Protein AF-A0A3M2T346-F1 (afdb_monomer_lite)

Sequence (121 aa):
MYLPLLPLTAMLSPRNWDLRLFSPGPPACDPSSPNIDLSVFHRAGLYGRNCTALDDALNTETVASLSWKSPTEDEYDLCMFADVGCAGEPVDRISSGWEVCYPYS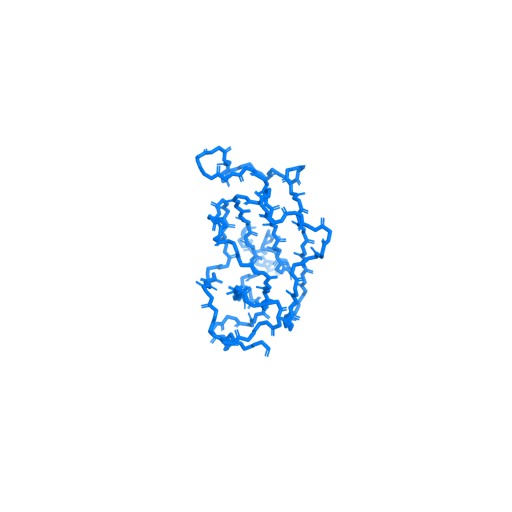GWGAYVVVEAGGSCIG

Structure (mmCIF, N/CA/C/O backbone):
data_AF-A0A3M2T346-F1
#
_entry.id   AF-A0A3M2T346-F1
#
loop_
_atom_site.group_PDB
_atom_site.id
_atom_site.type_symbol
_atom_site.label_atom_id
_atom_site.label_alt_id
_atom_site.label_comp_id
_atom_site.label_asym_id
_atom_site.label_entity_id
_atom_site.label_seq_id
_atom_site.pdbx_PDB_ins_code
_atom_site.Cartn_x
_atom_site.Cartn_y
_atom_site.Cartn_z
_atom_site.occupancy
_atom_site.B_iso_or_equiv
_atom_site.auth_seq_id
_atom_site.auth_comp_id
_atom_site.auth_asym_id
_atom_site.auth_atom_id
_atom_site.pdbx_PDB_model_num
ATOM 1 N N . MET A 1 1 ? 33.230 -4.418 -27.251 1.00 39.41 1 MET A N 1
ATOM 2 C CA . MET A 1 1 ? 32.198 -5.050 -26.405 1.00 39.41 1 MET A CA 1
ATOM 3 C C . MET A 1 1 ? 31.747 -3.976 -25.424 1.00 39.41 1 MET A C 1
ATOM 5 O O . MET A 1 1 ? 32.476 -3.693 -24.488 1.00 39.41 1 MET A O 1
ATOM 9 N N . TYR A 1 2 ? 30.675 -3.246 -25.740 1.00 41.41 2 TYR A N 1
ATOM 10 C CA . TYR A 1 2 ? 30.158 -2.169 -24.888 1.00 41.41 2 TYR A CA 1
ATOM 11 C C . TYR A 1 2 ? 29.056 -2.765 -24.010 1.00 41.41 2 TYR A C 1
ATOM 13 O O . TYR A 1 2 ? 28.034 -3.193 -24.539 1.00 41.41 2 TYR A O 1
ATOM 21 N N . LEU A 1 3 ? 29.281 -2.838 -22.695 1.00 52.22 3 LEU A N 1
ATOM 22 C CA . LEU A 1 3 ? 28.189 -3.044 -21.744 1.00 52.22 3 LEU A CA 1
ATOM 23 C C . LEU A 1 3 ? 27.338 -1.767 -21.745 1.00 52.22 3 LEU A C 1
ATOM 25 O O . LEU A 1 3 ? 27.904 -0.690 -21.534 1.00 52.22 3 LEU A O 1
ATOM 29 N N . PRO A 1 4 ? 26.019 -1.839 -21.988 1.00 57.31 4 PRO A N 1
ATOM 30 C CA . PRO A 1 4 ? 25.176 -0.672 -21.825 1.00 57.31 4 PRO A CA 1
ATOM 31 C C . PRO A 1 4 ? 25.154 -0.325 -20.334 1.00 57.31 4 PRO A C 1
ATOM 33 O O . PRO A 1 4 ? 24.854 -1.167 -19.487 1.00 57.31 4 PRO A O 1
ATOM 36 N N . LEU A 1 5 ? 25.517 0.916 -20.012 1.00 57.06 5 LEU A N 1
ATOM 37 C CA . LEU A 1 5 ? 25.267 1.503 -18.703 1.00 57.06 5 LEU A CA 1
ATOM 38 C C . LEU A 1 5 ? 23.748 1.607 -18.552 1.00 57.06 5 LEU A C 1
ATOM 40 O O . LEU A 1 5 ? 23.139 2.543 -19.069 1.00 57.06 5 LEU A O 1
ATOM 44 N N . LEU A 1 6 ? 23.131 0.624 -17.896 1.00 56.09 6 LEU A N 1
ATOM 45 C CA . LEU A 1 6 ? 21.760 0.778 -17.428 1.00 56.09 6 LEU A CA 1
ATOM 46 C C . LEU A 1 6 ? 21.721 2.022 -16.525 1.00 56.09 6 LEU A C 1
ATOM 48 O O . LEU A 1 6 ? 22.609 2.177 -15.677 1.00 56.09 6 LEU A O 1
ATOM 52 N N . PRO A 1 7 ? 20.749 2.934 -16.704 1.00 57.75 7 PRO A N 1
ATOM 53 C CA . PRO A 1 7 ? 20.608 4.067 -15.802 1.00 57.75 7 PRO A CA 1
ATOM 54 C C . PRO A 1 7 ? 20.452 3.535 -14.371 1.00 57.75 7 PRO A C 1
ATOM 56 O O . PRO A 1 7 ? 19.817 2.503 -14.156 1.00 57.75 7 PRO A O 1
ATOM 59 N N . LEU A 1 8 ? 21.044 4.217 -13.386 1.00 52.44 8 LEU A N 1
ATOM 60 C CA . LEU A 1 8 ? 21.061 3.786 -11.978 1.00 52.44 8 LEU A CA 1
ATOM 61 C C . LEU A 1 8 ? 19.651 3.446 -11.447 1.00 52.44 8 LEU A C 1
ATOM 63 O O . LEU A 1 8 ? 19.493 2.568 -10.605 1.00 52.44 8 LEU A O 1
ATOM 67 N N . THR A 1 9 ? 18.625 4.099 -11.998 1.00 51.44 9 THR A N 1
ATOM 68 C CA . THR A 1 9 ? 17.202 3.850 -11.742 1.00 51.44 9 THR A CA 1
ATOM 69 C C . THR A 1 9 ? 16.719 2.469 -12.189 1.00 51.44 9 THR A C 1
ATOM 71 O O . THR A 1 9 ? 15.933 1.868 -11.471 1.00 51.44 9 THR A O 1
ATOM 74 N N . ALA A 1 10 ? 17.213 1.915 -13.299 1.00 51.25 10 ALA A N 1
ATOM 75 C CA . ALA A 1 10 ? 16.901 0.543 -13.717 1.00 51.25 10 ALA A CA 1
ATOM 76 C C . ALA A 1 10 ? 17.594 -0.498 -12.820 1.00 51.25 10 ALA A C 1
ATOM 78 O O . ALA A 1 10 ? 17.054 -1.567 -12.562 1.00 51.25 10 ALA A O 1
ATOM 79 N N . MET A 1 11 ? 18.778 -0.171 -12.291 1.00 50.03 11 MET A N 1
ATOM 80 C CA . MET A 1 11 ? 19.528 -1.062 -11.396 1.00 50.03 11 MET A CA 1
ATOM 81 C C . MET A 1 11 ? 18.954 -1.104 -9.969 1.00 50.03 11 MET A C 1
ATOM 83 O O . MET A 1 11 ? 19.167 -2.081 -9.253 1.00 50.03 11 MET A O 1
ATOM 87 N N . LEU A 1 12 ? 18.232 -0.050 -9.572 1.00 55.78 12 LEU A N 1
ATOM 88 C CA . LEU A 1 12 ? 17.540 0.085 -8.285 1.00 55.78 12 LEU A CA 1
ATOM 89 C C . LEU A 1 12 ? 16.022 -0.123 -8.385 1.00 55.78 12 LEU A C 1
ATOM 91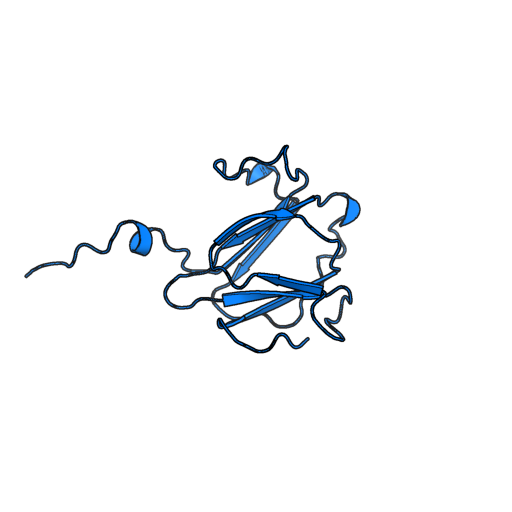 O O . LEU A 1 12 ? 15.345 -0.042 -7.359 1.00 55.78 12 LEU A O 1
ATOM 95 N N . SER A 1 13 ? 15.486 -0.364 -9.588 1.00 58.56 13 SER A N 1
ATOM 96 C CA . SER A 1 13 ? 14.058 -0.616 -9.760 1.00 58.56 13 SER A CA 1
ATOM 97 C C . SER A 1 13 ? 13.684 -1.853 -8.935 1.00 58.56 13 SER A C 1
ATOM 99 O O . SER A 1 13 ? 14.406 -2.861 -8.989 1.00 58.56 13 SER A O 1
ATOM 101 N N . PRO A 1 14 ? 12.619 -1.786 -8.116 1.00 63.47 14 PRO A N 1
ATOM 102 C CA . PRO A 1 14 ? 12.152 -2.947 -7.380 1.00 63.47 14 PRO A CA 1
ATOM 103 C C . PRO A 1 14 ? 11.936 -4.095 -8.365 1.00 63.47 14 PRO A C 1
ATOM 105 O O . PRO A 1 14 ? 11.249 -3.930 -9.361 1.00 63.47 14 PRO A O 1
ATOM 108 N N . ARG A 1 15 ? 12.521 -5.269 -8.113 1.00 79.44 15 ARG A N 1
ATOM 109 C CA . ARG A 1 15 ? 12.212 -6.470 -8.918 1.00 79.44 15 ARG A CA 1
ATOM 110 C C . ARG A 1 15 ? 10.834 -7.043 -8.598 1.00 79.44 15 ARG A C 1
ATOM 112 O O . ARG A 1 15 ? 10.299 -7.840 -9.355 1.00 79.44 15 ARG A O 1
ATOM 119 N N . ASN A 1 16 ? 10.308 -6.643 -7.449 1.00 89.81 16 ASN A N 1
ATOM 120 C CA . ASN A 1 16 ? 9.054 -7.079 -6.876 1.00 89.81 16 ASN A CA 1
ATOM 121 C C . ASN A 1 16 ? 8.280 -5.819 -6.525 1.00 89.81 16 ASN A C 1
ATOM 123 O O . ASN A 1 16 ? 8.891 -4.841 -6.081 1.00 89.81 16 ASN A O 1
ATOM 127 N N . TRP A 1 17 ? 6.959 -5.861 -6.633 1.00 94.19 17 TRP A N 1
ATOM 128 C CA . TRP A 1 17 ? 6.168 -4.828 -5.987 1.00 94.19 17 TRP A CA 1
ATOM 129 C C . TRP A 1 17 ? 6.286 -4.952 -4.459 1.00 94.19 17 TRP A C 1
ATOM 131 O O . TRP A 1 17 ? 6.503 -6.048 -3.931 1.00 94.19 17 TRP A O 1
ATOM 141 N N . ASP A 1 18 ? 6.163 -3.832 -3.749 1.00 93.81 18 ASP A N 1
ATOM 142 C CA . ASP A 1 18 ? 6.292 -3.702 -2.294 1.00 93.81 18 ASP A CA 1
ATOM 143 C C . ASP A 1 18 ? 5.157 -2.816 -1.766 1.00 93.81 18 ASP A C 1
ATOM 145 O O . ASP A 1 18 ? 5.041 -1.648 -2.136 1.00 93.81 18 ASP A O 1
ATOM 149 N N . LEU A 1 19 ? 4.322 -3.386 -0.900 1.00 94.69 19 LEU A N 1
ATOM 150 C CA . LEU A 1 19 ? 3.260 -2.698 -0.178 1.00 94.69 19 LEU A CA 1
ATOM 151 C C . LEU A 1 19 ? 3.599 -2.671 1.307 1.00 94.69 19 LEU A C 1
ATOM 153 O O . LEU A 1 19 ? 3.755 -3.717 1.950 1.00 94.69 19 LEU A O 1
ATOM 157 N N . ARG A 1 20 ? 3.640 -1.469 1.875 1.00 93.56 20 ARG A N 1
ATOM 158 C CA . ARG A 1 20 ? 3.818 -1.251 3.311 1.00 93.56 20 ARG A CA 1
ATOM 159 C C . ARG A 1 20 ? 2.748 -0.339 3.854 1.00 93.56 20 ARG A C 1
ATOM 161 O O . ARG A 1 20 ? 2.449 0.672 3.231 1.00 93.56 20 ARG A O 1
ATOM 168 N N . LEU A 1 21 ? 2.243 -0.670 5.035 1.00 93.50 21 LEU A N 1
ATOM 169 C CA . LEU A 1 21 ? 1.383 0.213 5.817 1.00 93.50 21 LEU A CA 1
ATOM 170 C C . LEU A 1 21 ? 2.136 0.676 7.056 1.00 93.50 21 LEU A C 1
ATOM 172 O O . LEU A 1 21 ? 2.872 -0.104 7.669 1.00 93.50 21 LEU A O 1
ATOM 176 N N . PHE A 1 22 ? 1.930 1.933 7.425 1.00 92.00 22 PHE A N 1
ATOM 177 C CA . PHE A 1 22 ? 2.658 2.613 8.485 1.00 92.00 22 PHE A CA 1
ATOM 178 C C . PHE A 1 22 ? 1.702 3.276 9.464 1.00 92.00 22 PHE A C 1
ATOM 180 O O . PHE A 1 22 ? 0.641 3.783 9.085 1.00 92.00 22 PHE A O 1
ATOM 187 N N . SER A 1 23 ? 2.127 3.326 10.723 1.00 90.69 23 SER A N 1
ATOM 188 C CA . SER A 1 23 ? 1.412 4.069 11.756 1.00 90.69 23 SER A CA 1
ATOM 189 C C . SER A 1 23 ? 1.498 5.590 11.643 1.00 90.69 23 SER A C 1
ATOM 191 O O . SER A 1 23 ? 0.484 6.243 11.871 1.00 90.69 23 SER A O 1
ATOM 193 N N . PRO A 1 24 ? 2.642 6.210 11.296 1.00 87.44 24 PRO A N 1
ATOM 194 C CA . PRO A 1 24 ? 2.650 7.632 10.972 1.00 87.44 24 PRO A CA 1
ATOM 195 C C . PRO A 1 24 ? 2.025 7.891 9.597 1.00 87.44 24 PRO A C 1
ATOM 197 O O . PRO A 1 24 ? 2.228 7.132 8.650 1.00 87.44 24 PRO A O 1
ATOM 200 N N . GLY A 1 25 ? 1.312 9.007 9.474 1.00 82.50 25 GLY A N 1
ATOM 201 C CA . GLY A 1 25 ? 0.821 9.540 8.203 1.00 82.50 25 GLY A CA 1
ATOM 202 C C . GLY A 1 25 ? 1.243 10.996 8.008 1.00 82.50 25 GLY A C 1
ATOM 203 O O . GLY A 1 25 ? 1.873 11.575 8.901 1.00 82.50 25 GLY A O 1
ATOM 204 N N . PRO A 1 26 ? 0.938 11.611 6.855 1.00 81.00 26 PRO A N 1
ATOM 205 C CA . PRO A 1 26 ? 1.252 13.016 6.615 1.00 81.00 26 PRO A CA 1
ATOM 206 C C . PRO A 1 26 ? 0.642 13.937 7.691 1.00 81.00 26 PRO A C 1
ATOM 208 O O . PRO A 1 26 ? -0.487 13.698 8.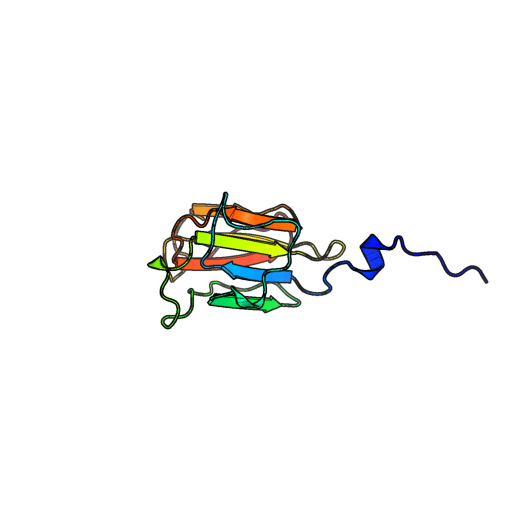122 1.00 81.00 26 PRO A O 1
ATOM 211 N N . PRO A 1 27 ? 1.349 14.997 8.133 1.00 82.56 27 PRO A N 1
ATOM 212 C CA . PRO A 1 27 ? 2.681 15.446 7.702 1.00 82.56 27 PRO A CA 1
ATOM 213 C C . PRO A 1 27 ? 3.847 14.778 8.459 1.00 82.56 27 PRO A C 1
ATOM 215 O O . PRO A 1 27 ? 4.997 15.142 8.245 1.00 82.56 27 PRO A O 1
ATOM 218 N N . ALA A 1 28 ? 3.566 13.856 9.383 1.00 82.44 28 ALA A N 1
ATOM 219 C CA . ALA A 1 28 ? 4.569 13.252 10.262 1.00 82.44 28 ALA A CA 1
ATOM 220 C C . ALA A 1 28 ? 5.402 12.151 9.587 1.00 82.44 28 ALA A C 1
ATOM 222 O O . ALA A 1 28 ? 6.449 11.772 10.107 1.00 82.44 28 ALA A O 1
ATOM 223 N N . CYS A 1 29 ? 4.944 11.617 8.456 1.00 81.19 29 CYS A N 1
ATOM 224 C CA . CYS A 1 29 ? 5.712 10.663 7.675 1.00 81.19 29 CYS A CA 1
ATOM 225 C C . CYS A 1 29 ? 6.646 11.404 6.697 1.00 81.19 29 CYS A C 1
ATOM 227 O O . CYS A 1 29 ? 6.268 12.396 6.074 1.00 81.19 29 CYS A O 1
ATOM 229 N N . ASP A 1 30 ? 7.882 10.923 6.585 1.00 76.94 30 ASP A N 1
ATOM 230 C CA . ASP A 1 30 ? 8.903 11.501 5.711 1.00 76.94 30 ASP A CA 1
ATOM 231 C C . ASP A 1 30 ? 9.016 10.672 4.418 1.00 76.94 30 ASP A C 1
ATOM 233 O O . ASP A 1 30 ? 9.426 9.511 4.494 1.00 76.94 30 ASP A O 1
ATOM 237 N N . PRO A 1 31 ? 8.693 11.232 3.235 1.00 72.56 31 PRO A N 1
ATOM 238 C CA . PRO A 1 31 ? 8.786 10.511 1.967 1.00 72.56 31 PRO A CA 1
ATOM 239 C C . PRO A 1 31 ? 10.232 10.238 1.520 1.00 72.56 31 PRO A C 1
ATOM 241 O O . PRO A 1 31 ? 10.454 9.422 0.626 1.00 72.56 31 PRO A O 1
ATOM 244 N N . SER A 1 32 ? 11.218 10.908 2.127 1.00 72.00 32 SER A N 1
ATOM 245 C CA . SER A 1 32 ? 12.647 10.731 1.847 1.00 72.00 32 SER A CA 1
ATOM 246 C C . SER A 1 32 ? 13.328 9.699 2.752 1.00 72.00 32 SER A C 1
ATOM 248 O O . SER A 1 32 ? 14.412 9.215 2.417 1.00 72.00 32 SER A O 1
ATOM 250 N N . SER A 1 33 ? 12.682 9.310 3.857 1.00 69.94 33 SER A N 1
ATOM 251 C CA . SER A 1 33 ? 13.187 8.305 4.792 1.00 69.94 33 SER A CA 1
ATOM 252 C C . SER A 1 33 ? 12.432 6.979 4.635 1.00 69.94 33 SER A C 1
ATOM 254 O O . SER A 1 33 ? 11.209 6.933 4.800 1.00 69.94 33 SER A O 1
ATOM 256 N N . PRO A 1 34 ? 13.125 5.857 4.363 1.00 61.53 34 PRO A N 1
ATOM 257 C CA . PRO A 1 34 ? 12.522 4.532 4.370 1.00 61.53 34 PRO A CA 1
ATOM 258 C C . PRO A 1 34 ? 12.271 4.127 5.828 1.00 61.53 34 PRO A C 1
ATOM 260 O O . PRO A 1 34 ? 13.070 3.421 6.432 1.00 61.53 34 PRO A O 1
ATOM 263 N N . ASN A 1 35 ? 11.178 4.600 6.423 1.00 68.38 35 ASN A N 1
ATOM 264 C CA . ASN A 1 35 ? 10.809 4.356 7.823 1.00 68.38 35 ASN A CA 1
ATOM 265 C C . ASN A 1 35 ? 10.326 2.905 8.056 1.00 68.38 35 ASN A C 1
ATOM 267 O O . ASN A 1 35 ? 9.236 2.673 8.573 1.00 68.38 35 ASN A O 1
ATOM 271 N N . ILE A 1 36 ? 11.122 1.919 7.631 1.00 71.50 36 ILE A N 1
ATOM 272 C CA . ILE A 1 36 ? 10.796 0.486 7.593 1.00 71.50 36 ILE A CA 1
ATOM 273 C C . ILE A 1 36 ? 10.439 -0.047 8.987 1.00 71.50 36 ILE A C 1
ATOM 275 O O . ILE A 1 36 ? 9.533 -0.869 9.098 1.00 71.50 36 ILE A O 1
ATOM 279 N N . ASP A 1 37 ? 11.074 0.472 10.039 1.00 76.69 37 ASP A N 1
ATOM 280 C CA . ASP A 1 37 ? 10.815 0.081 11.432 1.00 76.69 37 ASP A CA 1
ATOM 281 C C . ASP A 1 37 ? 9.427 0.513 11.940 1.00 76.69 37 ASP A C 1
ATOM 283 O O . ASP A 1 37 ? 8.945 -0.002 12.945 1.00 76.69 37 ASP A O 1
ATOM 287 N N . LEU A 1 38 ? 8.765 1.445 11.245 1.00 81.44 38 LEU A N 1
ATOM 288 C CA . LEU A 1 38 ? 7.415 1.927 11.568 1.00 81.44 38 LEU A CA 1
ATOM 289 C C . LEU A 1 38 ? 6.326 1.209 10.751 1.00 81.44 38 LEU A C 1
ATOM 291 O O . LEU A 1 38 ? 5.152 1.584 10.808 1.00 81.44 38 LEU A O 1
ATOM 295 N N . SER A 1 39 ? 6.720 0.215 9.950 1.00 87.00 39 SER A N 1
ATOM 296 C CA . SER A 1 39 ? 5.829 -0.590 9.118 1.00 87.00 39 SER A CA 1
ATOM 297 C C . SER A 1 39 ? 5.061 -1.571 10.004 1.00 87.00 39 SER A C 1
ATOM 299 O O . SER A 1 39 ? 5.652 -2.457 10.614 1.00 87.00 39 SER A O 1
ATOM 301 N N . VAL A 1 40 ? 3.737 -1.446 10.041 1.00 90.62 40 VAL A N 1
ATOM 302 C CA . VAL A 1 40 ? 2.845 -2.373 10.767 1.00 90.62 40 VAL A CA 1
ATOM 303 C C . VAL A 1 40 ? 2.334 -3.507 9.883 1.00 90.62 40 VAL A C 1
ATOM 305 O O . VAL A 1 40 ? 1.897 -4.542 10.374 1.00 90.62 40 VAL A O 1
ATOM 308 N N . PHE A 1 41 ? 2.436 -3.337 8.567 1.00 92.31 41 PHE A N 1
ATOM 309 C CA . PHE A 1 41 ? 2.149 -4.368 7.581 1.00 92.31 41 PHE A CA 1
ATOM 310 C C . PHE A 1 41 ? 3.155 -4.284 6.443 1.00 92.31 41 PHE A C 1
ATOM 312 O O . PHE A 1 41 ? 3.545 -3.189 6.031 1.00 92.31 41 PHE A O 1
ATOM 319 N N . HIS A 1 42 ? 3.548 -5.442 5.919 1.00 92.94 42 HIS A N 1
ATOM 320 C CA . HIS A 1 42 ? 4.421 -5.545 4.758 1.00 92.94 42 HIS A CA 1
ATOM 321 C C . HIS A 1 42 ? 4.080 -6.781 3.930 1.00 92.94 42 HIS A C 1
ATOM 323 O O . HIS A 1 42 ? 3.977 -7.895 4.459 1.00 92.94 42 HIS A O 1
ATOM 329 N N . ARG A 1 43 ? 3.924 -6.581 2.622 1.00 94.19 43 ARG A N 1
ATOM 330 C CA . ARG A 1 43 ? 3.838 -7.639 1.614 1.00 94.19 43 ARG A CA 1
ATOM 331 C C . ARG A 1 43 ? 4.591 -7.205 0.364 1.00 94.19 43 ARG A C 1
ATOM 333 O O . ARG A 1 43 ? 4.612 -6.030 0.022 1.00 94.19 43 ARG A O 1
ATOM 340 N N . ALA A 1 44 ? 5.189 -8.171 -0.315 1.00 93.94 44 ALA A N 1
ATOM 341 C CA . ALA A 1 44 ? 5.871 -7.967 -1.582 1.00 93.94 44 ALA A CA 1
ATOM 342 C C . ALA A 1 44 ? 5.657 -9.187 -2.480 1.00 93.94 44 ALA A C 1
ATOM 344 O O . ALA A 1 44 ? 5.425 -10.293 -1.974 1.00 93.94 44 ALA A O 1
ATOM 345 N N . GLY A 1 45 ? 5.764 -9.012 -3.796 1.00 93.50 45 GLY A N 1
ATOM 346 C CA . GLY A 1 45 ? 5.531 -10.099 -4.743 1.00 93.50 45 GLY A CA 1
ATOM 347 C C . GLY A 1 45 ? 6.128 -9.870 -6.126 1.00 93.50 45 GLY A C 1
ATOM 348 O O . GLY A 1 45 ? 6.401 -8.748 -6.533 1.00 93.50 45 GLY A O 1
ATOM 349 N N . LEU A 1 46 ? 6.353 -10.980 -6.829 1.00 91.00 46 LEU A N 1
ATOM 350 C CA . LEU A 1 46 ? 6.860 -11.011 -8.208 1.00 91.00 46 LEU A CA 1
ATOM 351 C C . LEU A 1 46 ? 5.745 -10.954 -9.260 1.00 91.00 46 LEU A C 1
ATOM 353 O O . LEU A 1 46 ? 6.018 -10.674 -10.418 1.00 91.00 46 LEU A O 1
ATOM 357 N N . TYR A 1 47 ? 4.515 -11.270 -8.856 1.00 91.94 47 TYR A N 1
ATOM 358 C CA . TYR A 1 47 ? 3.352 -11.417 -9.728 1.00 91.94 47 TYR A CA 1
ATOM 359 C C . TYR A 1 47 ? 2.144 -10.735 -9.104 1.00 91.94 47 TYR A C 1
ATOM 361 O O . TYR A 1 47 ? 2.148 -10.456 -7.900 1.00 91.94 47 TYR A O 1
ATOM 369 N N . GLY A 1 48 ? 1.093 -10.547 -9.901 1.00 92.25 48 GLY A N 1
ATOM 370 C CA . GLY A 1 48 ? -0.204 -10.096 -9.413 1.00 92.25 48 GLY A CA 1
ATOM 371 C C . GLY A 1 48 ? -0.709 -10.927 -8.229 1.00 92.25 48 GLY A C 1
ATOM 372 O O . GLY A 1 48 ? -0.320 -12.079 -8.004 1.00 92.25 48 GLY A O 1
ATOM 373 N N . ARG A 1 49 ? -1.581 -10.315 -7.437 1.00 95.00 49 ARG A N 1
ATOM 374 C CA . ARG A 1 49 ? -2.111 -10.870 -6.199 1.00 95.00 49 ARG A CA 1
ATOM 375 C C . ARG A 1 49 ? -3.627 -10.798 -6.245 1.00 95.00 49 ARG A C 1
ATOM 377 O O . ARG A 1 49 ? -4.176 -9.704 -6.281 1.00 95.00 49 ARG A O 1
ATOM 384 N N . ASN A 1 50 ? -4.274 -11.961 -6.189 1.00 94.31 50 ASN A N 1
ATOM 385 C CA . ASN A 1 50 ? -5.723 -12.058 -6.006 1.00 94.31 50 ASN A CA 1
ATOM 386 C C . ASN A 1 50 ? -6.146 -11.420 -4.678 1.00 94.31 50 ASN A C 1
ATOM 388 O O . ASN A 1 50 ? -5.299 -11.209 -3.800 1.00 94.31 50 ASN A O 1
ATOM 392 N N . CYS A 1 51 ? -7.451 -11.188 -4.517 1.00 95.44 51 CYS A N 1
ATOM 393 C CA . CYS A 1 51 ? -8.005 -10.564 -3.323 1.00 95.44 51 CYS A CA 1
ATOM 394 C C . CYS A 1 51 ? -7.374 -11.097 -2.038 1.00 95.44 51 CYS A C 1
ATOM 396 O O . CYS A 1 51 ? -7.365 -12.299 -1.755 1.00 95.44 51 CYS A O 1
ATOM 398 N N . THR A 1 52 ? -6.787 -10.177 -1.284 1.00 95.06 52 THR A N 1
ATOM 399 C CA . THR A 1 52 ? -6.133 -10.462 -0.019 1.00 95.06 52 THR A CA 1
ATOM 400 C C . THR A 1 52 ? -6.663 -9.481 1.013 1.00 95.06 52 THR A C 1
ATOM 402 O O . THR A 1 52 ? -6.402 -8.280 0.923 1.00 95.06 52 THR A O 1
ATOM 405 N N . ALA A 1 53 ? -7.385 -10.002 2.004 1.00 94.25 53 ALA A N 1
ATOM 406 C CA . ALA A 1 53 ? -7.733 -9.245 3.197 1.00 94.25 53 ALA A CA 1
ATOM 407 C C . ALA A 1 53 ? -6.456 -8.780 3.909 1.00 94.25 53 ALA A C 1
ATOM 409 O O . ALA A 1 53 ? -5.439 -9.490 3.934 1.00 94.25 53 ALA A O 1
ATOM 410 N N . LEU A 1 54 ? -6.503 -7.580 4.481 1.00 92.75 54 LEU A N 1
ATOM 411 C CA . LEU A 1 54 ? -5.518 -7.186 5.473 1.00 92.75 54 LEU A CA 1
ATOM 412 C C . LEU A 1 54 ? -5.564 -8.191 6.626 1.00 92.75 54 LEU A C 1
ATOM 414 O O . LEU A 1 54 ? -6.619 -8.711 6.969 1.00 92.75 54 LEU A O 1
ATOM 418 N N . ASP A 1 55 ? -4.385 -8.518 7.147 1.00 79.88 55 ASP A N 1
ATOM 419 C CA . ASP A 1 55 ? -4.215 -9.529 8.189 1.00 79.88 55 ASP A CA 1
ATOM 420 C C . ASP A 1 55 ? -5.142 -9.225 9.376 1.00 79.88 55 ASP A C 1
ATOM 422 O O . ASP A 1 55 ? -5.144 -8.092 9.849 1.00 79.88 55 ASP A O 1
ATOM 426 N N . ASP A 1 56 ? -5.889 -10.211 9.881 1.00 70.31 56 ASP A N 1
ATOM 427 C CA . ASP A 1 56 ? -6.776 -10.022 11.040 1.00 70.31 56 ASP A CA 1
ATOM 428 C C . ASP A 1 56 ? -6.002 -9.546 12.288 1.00 70.31 56 ASP A C 1
ATOM 430 O O . ASP A 1 56 ? -6.576 -8.959 13.206 1.00 70.31 56 ASP A O 1
ATOM 434 N N . ALA A 1 57 ? -4.684 -9.783 12.337 1.00 66.50 57 ALA A N 1
ATOM 435 C CA . ALA A 1 57 ? -3.807 -9.278 13.390 1.00 66.50 57 ALA A CA 1
ATOM 436 C C . ALA A 1 57 ? -3.412 -7.795 13.220 1.00 66.50 57 ALA A C 1
ATOM 438 O O . ALA A 1 57 ? -2.868 -7.197 14.154 1.00 66.50 57 ALA A O 1
ATOM 439 N N . LEU A 1 58 ? -3.649 -7.191 12.051 1.00 82.62 58 LEU A N 1
ATOM 440 C CA . LEU A 1 58 ? -3.393 -5.776 11.806 1.00 82.62 58 LEU A CA 1
ATOM 441 C C . LEU A 1 58 ? -4.524 -4.942 12.407 1.00 82.62 58 LEU A C 1
ATOM 443 O O . LEU A 1 58 ? -5.649 -4.938 11.914 1.00 82.62 58 LEU A O 1
ATOM 447 N N . ASN A 1 59 ? -4.207 -4.144 13.425 1.00 81.31 59 ASN A N 1
ATOM 448 C CA . ASN A 1 59 ? -5.125 -3.102 13.864 1.00 81.31 59 ASN A CA 1
ATOM 449 C C . ASN A 1 59 ? -5.133 -1.960 12.833 1.00 81.31 59 ASN A C 1
ATOM 451 O O . ASN A 1 59 ? -4.282 -1.068 12.875 1.00 81.31 59 ASN A O 1
ATOM 455 N N . THR A 1 60 ? -6.095 -1.979 11.913 1.00 81.12 60 THR A N 1
ATOM 456 C CA . THR A 1 60 ? -6.231 -0.980 10.843 1.00 81.12 60 THR A CA 1
ATOM 457 C C . THR A 1 60 ? -6.468 0.437 11.363 1.00 81.12 60 THR A C 1
ATOM 459 O O . THR A 1 60 ? -6.140 1.387 10.661 1.00 81.12 60 THR A O 1
ATOM 462 N N . GLU A 1 61 ? -6.961 0.610 12.596 1.00 83.75 61 GLU A N 1
ATOM 463 C CA . GLU A 1 61 ? -7.099 1.932 13.234 1.00 83.75 61 GLU A CA 1
ATOM 464 C C . GLU A 1 61 ? -5.742 2.581 13.533 1.00 83.75 61 GLU A C 1
ATOM 466 O O . GLU A 1 61 ? -5.643 3.796 13.688 1.00 83.75 61 GLU A O 1
ATOM 471 N N . THR A 1 62 ? -4.683 1.773 13.617 1.00 86.62 62 THR A N 1
ATOM 472 C CA . THR A 1 62 ? -3.316 2.258 13.843 1.00 86.62 62 THR A CA 1
ATOM 473 C C . THR A 1 62 ? -2.585 2.599 12.555 1.00 86.62 62 THR A C 1
ATOM 475 O O . THR A 1 62 ? -1.450 3.058 12.632 1.00 86.62 62 THR A O 1
ATOM 478 N N . VAL A 1 63 ? -3.193 2.362 11.389 1.00 91.88 63 VAL A N 1
ATOM 479 C CA . VAL A 1 63 ? -2.608 2.670 10.083 1.00 91.88 63 VAL A CA 1
ATOM 480 C C . VAL A 1 63 ? -3.006 4.085 9.677 1.00 91.88 63 VAL A C 1
ATOM 482 O O . VAL A 1 63 ? -4.186 4.423 9.668 1.00 91.88 63 VAL A O 1
ATOM 485 N N . ALA A 1 64 ? -2.030 4.901 9.284 1.00 92.88 64 ALA A N 1
ATOM 486 C CA . ALA A 1 64 ? -2.280 6.265 8.814 1.00 92.88 64 ALA A CA 1
ATOM 487 C C . ALA A 1 64 ? -1.765 6.528 7.394 1.00 92.88 64 ALA A C 1
ATOM 489 O O . ALA A 1 64 ? -2.252 7.436 6.719 1.00 92.88 64 ALA A O 1
ATOM 490 N N . SER A 1 65 ? -0.790 5.753 6.912 1.00 93.31 65 SER A N 1
ATOM 491 C CA . SER A 1 65 ? -0.308 5.869 5.535 1.00 93.31 65 SER A CA 1
ATOM 492 C C . SER A 1 65 ? 0.214 4.554 4.978 1.00 93.31 65 SER A C 1
ATOM 494 O O . SER A 1 65 ? 0.387 3.570 5.701 1.00 93.31 65 SER A O 1
ATOM 496 N N . LEU A 1 66 ? 0.478 4.553 3.676 1.00 93.75 66 LEU A N 1
ATOM 497 C CA . LEU A 1 66 ? 1.093 3.451 2.965 1.00 93.75 66 LEU A CA 1
ATOM 498 C C . LEU A 1 66 ? 2.232 3.916 2.054 1.00 93.75 66 LEU A C 1
ATOM 500 O O . LEU A 1 66 ? 2.349 5.090 1.694 1.00 93.75 66 LEU A O 1
ATOM 504 N N . SER A 1 67 ? 3.077 2.967 1.666 1.00 93.25 67 SER A N 1
ATOM 505 C CA . SER A 1 67 ? 3.996 3.105 0.540 1.00 93.25 67 SER A CA 1
ATOM 506 C C . SER A 1 67 ? 3.764 1.961 -0.430 1.00 93.25 67 SER A C 1
ATOM 508 O O . SER A 1 67 ? 3.615 0.807 -0.019 1.00 93.25 67 SER A O 1
ATOM 510 N N . TRP A 1 68 ? 3.748 2.317 -1.706 1.00 94.06 68 TRP A N 1
ATOM 511 C CA . TRP A 1 68 ? 3.648 1.413 -2.830 1.00 94.06 68 TRP A CA 1
ATOM 512 C C . TRP A 1 68 ? 4.878 1.584 -3.707 1.00 94.06 68 TRP A C 1
ATOM 514 O O . TRP A 1 68 ? 5.277 2.700 -4.033 1.00 94.06 68 TRP A O 1
ATOM 524 N N . LYS A 1 69 ? 5.499 0.478 -4.087 1.00 92.88 69 LYS A N 1
ATOM 525 C CA . LYS A 1 69 ? 6.580 0.478 -5.067 1.00 92.88 69 LYS A CA 1
ATOM 526 C C . LYS A 1 69 ? 6.314 -0.642 -6.038 1.00 92.88 69 LYS A C 1
ATOM 528 O O . LYS A 1 69 ? 6.040 -1.757 -5.617 1.00 92.88 69 LYS A O 1
ATOM 533 N N . SER A 1 70 ? 6.441 -0.343 -7.312 1.00 93.12 70 SER A N 1
ATOM 534 C CA . SER A 1 70 ? 6.208 -1.252 -8.416 1.00 93.12 70 SER A CA 1
ATOM 535 C C . SER A 1 70 ? 7.459 -1.298 -9.294 1.00 93.12 70 SER A C 1
ATOM 537 O O . SER A 1 70 ? 8.146 -0.277 -9.426 1.00 93.12 70 SER A O 1
ATOM 539 N N . PRO A 1 71 ? 7.808 -2.458 -9.869 1.00 89.88 71 PRO A N 1
ATOM 540 C CA . PRO A 1 71 ? 8.838 -2.544 -10.895 1.00 89.88 71 PRO A CA 1
ATOM 541 C C . PRO A 1 71 ? 8.514 -1.647 -12.092 1.00 89.88 71 PRO A C 1
ATOM 543 O O . PRO A 1 71 ? 7.357 -1.386 -12.394 1.00 89.88 71 PRO A O 1
ATOM 546 N N . THR A 1 72 ? 9.546 -1.189 -12.800 1.00 85.56 72 THR A N 1
ATOM 547 C CA . THR A 1 72 ? 9.364 -0.345 -13.997 1.00 85.56 72 THR A CA 1
ATOM 548 C C . THR A 1 72 ? 9.146 -1.159 -15.278 1.00 85.56 72 THR A C 1
ATOM 550 O O . THR A 1 72 ? 8.551 -0.654 -16.221 1.00 85.56 72 THR A O 1
ATOM 553 N N . GLU A 1 73 ? 9.665 -2.389 -15.347 1.00 83.19 73 GLU A N 1
ATOM 554 C CA . GLU A 1 73 ? 9.517 -3.256 -16.531 1.00 83.19 73 GLU A CA 1
ATOM 555 C C . GLU A 1 73 ? 8.199 -4.041 -16.493 1.00 83.19 73 GLU A C 1
ATOM 557 O O . GLU A 1 73 ? 7.463 -4.040 -17.475 1.00 83.19 73 GLU A O 1
ATOM 562 N N . ASP A 1 74 ? 7.884 -4.628 -15.336 1.00 85.56 74 ASP A N 1
ATOM 563 C CA . ASP A 1 74 ? 6.624 -5.317 -15.051 1.00 85.56 74 ASP A CA 1
ATOM 564 C C . ASP A 1 74 ? 5.841 -4.488 -14.022 1.00 85.56 74 ASP A C 1
ATOM 566 O O . ASP A 1 74 ? 5.841 -4.793 -12.828 1.00 85.56 74 ASP A O 1
ATOM 570 N N . GLU A 1 75 ? 5.268 -3.365 -14.459 1.00 92.69 75 GLU A N 1
ATOM 571 C CA . GLU A 1 75 ? 4.545 -2.454 -13.567 1.00 92.69 75 GLU A CA 1
ATOM 572 C C . GLU A 1 75 ? 3.198 -3.052 -13.138 1.00 92.69 75 GLU A C 1
ATOM 574 O O . GLU A 1 75 ? 2.472 -3.678 -13.913 1.00 92.69 75 GLU A O 1
ATOM 579 N N . TYR A 1 76 ? 2.873 -2.840 -11.871 1.00 96.00 76 TYR A N 1
ATOM 580 C CA . TYR A 1 76 ? 1.643 -3.257 -11.214 1.00 96.00 76 TYR A CA 1
ATOM 581 C C . TYR A 1 76 ? 0.918 -2.072 -10.583 1.00 96.00 76 TYR A C 1
ATOM 583 O O . TYR A 1 76 ? 1.553 -1.179 -10.008 1.00 96.00 76 TYR A O 1
ATOM 591 N N . ASP A 1 77 ? -0.406 -2.175 -10.575 1.00 97.06 77 ASP A N 1
ATOM 592 C CA . ASP A 1 77 ? -1.312 -1.290 -9.862 1.00 97.06 77 ASP A CA 1
ATOM 593 C C . ASP A 1 77 ? -1.799 -1.954 -8.572 1.00 97.06 77 ASP A C 1
ATOM 595 O O . ASP A 1 77 ? -2.056 -3.163 -8.516 1.00 97.06 77 ASP A O 1
ATOM 599 N N . LEU A 1 78 ? -1.986 -1.133 -7.542 1.00 97.44 78 LEU A N 1
ATOM 600 C CA . LEU A 1 78 ? -2.603 -1.532 -6.285 1.00 97.44 78 LEU A CA 1
ATOM 601 C C . LEU A 1 78 ? -4.063 -1.080 -6.270 1.00 97.44 78 LEU A C 1
ATOM 603 O O . LEU A 1 78 ? -4.339 0.118 -6.268 1.00 97.44 78 LEU A O 1
ATOM 607 N N . CYS A 1 79 ? -4.991 -2.031 -6.202 1.00 97.38 79 CYS A N 1
ATOM 608 C CA . CYS A 1 79 ? -6.418 -1.771 -6.036 1.00 97.38 79 CYS A CA 1
ATOM 609 C C . CYS A 1 79 ? -6.819 -2.051 -4.586 1.00 97.38 79 CYS A C 1
ATOM 611 O O . CYS A 1 79 ? -6.537 -3.131 -4.067 1.00 97.38 79 CYS A O 1
ATOM 613 N N . MET A 1 80 ? -7.488 -1.103 -3.939 1.00 97.06 80 MET A N 1
ATOM 614 C CA . MET A 1 80 ? -7.853 -1.171 -2.524 1.00 97.06 80 MET A CA 1
ATOM 615 C C . MET A 1 80 ? -9.372 -1.232 -2.381 1.00 97.06 80 MET A C 1
ATOM 617 O O . MET A 1 80 ? -10.084 -0.452 -3.007 1.00 97.06 80 MET A O 1
ATOM 621 N N . PHE A 1 81 ? -9.876 -2.139 -1.550 1.00 96.56 81 PHE A N 1
ATOM 622 C CA . PHE A 1 81 ? -11.303 -2.417 -1.386 1.00 96.56 81 PHE A CA 1
ATOM 623 C C . PHE A 1 81 ? -11.719 -2.254 0.073 1.00 96.56 81 PHE A C 1
ATOM 625 O O . PHE A 1 81 ? -11.005 -2.672 0.983 1.00 96.56 81 PHE A O 1
ATOM 632 N N . ALA A 1 82 ? -12.895 -1.668 0.309 1.00 94.31 82 ALA A N 1
ATOM 633 C CA . ALA A 1 82 ? -13.469 -1.604 1.655 1.00 94.31 82 ALA A CA 1
ATOM 634 C C . ALA A 1 82 ? -13.887 -2.991 2.164 1.00 94.31 82 ALA A C 1
ATOM 636 O O . ALA A 1 82 ? -13.704 -3.293 3.340 1.00 94.31 82 ALA A O 1
ATOM 637 N N . ASP A 1 83 ? -14.432 -3.828 1.279 1.00 93.56 83 ASP A N 1
ATOM 638 C CA . ASP A 1 83 ? -14.850 -5.186 1.606 1.00 93.56 83 ASP A CA 1
ATOM 639 C C . ASP A 1 83 ? -13.654 -6.146 1.669 1.00 93.56 83 ASP A C 1
ATOM 641 O O . ASP A 1 83 ? -12.787 -6.136 0.794 1.00 93.56 83 ASP A O 1
ATOM 645 N N . VAL A 1 84 ? -13.625 -7.008 2.688 1.00 93.06 84 VAL A N 1
ATOM 646 C CA . VAL A 1 84 ? -12.518 -7.954 2.921 1.00 93.06 84 VAL A CA 1
ATOM 647 C C . VAL A 1 84 ? -12.444 -9.081 1.883 1.00 93.06 84 VAL A C 1
ATOM 649 O O . VAL A 1 84 ? -11.402 -9.714 1.738 1.00 93.06 84 VAL A O 1
ATOM 652 N N . GLY A 1 85 ? -13.535 -9.327 1.155 1.00 93.38 85 GLY A N 1
ATOM 653 C CA . GLY A 1 85 ? -13.602 -10.224 0.004 1.00 93.38 85 GLY A CA 1
ATOM 654 C C . GLY A 1 85 ? -13.436 -9.501 -1.334 1.00 93.38 85 GLY A C 1
ATOM 655 O O . GLY A 1 85 ? -13.715 -10.101 -2.367 1.00 93.38 85 GLY A O 1
ATOM 656 N N . CYS A 1 86 ? -13.009 -8.231 -1.323 1.00 94.75 86 CYS A N 1
ATOM 657 C CA . CYS A 1 86 ? -12.843 -7.382 -2.503 1.00 94.75 86 CYS A CA 1
ATOM 658 C C . CYS A 1 86 ? -14.114 -7.267 -3.365 1.00 94.75 86 CYS A C 1
ATOM 660 O O . CYS A 1 86 ? -14.044 -7.063 -4.577 1.00 94.75 86 CYS A O 1
ATOM 662 N N . ALA A 1 87 ? -15.291 -7.390 -2.746 1.00 93.06 87 ALA A N 1
ATOM 663 C CA . ALA A 1 87 ? -16.553 -7.217 -3.444 1.00 93.06 87 ALA A CA 1
ATOM 664 C C . ALA A 1 87 ? -16.803 -5.741 -3.805 1.00 93.06 87 ALA A C 1
ATOM 666 O O . ALA A 1 87 ? -16.580 -4.835 -3.000 1.00 93.06 87 ALA A O 1
ATOM 667 N N . GLY A 1 88 ? -17.361 -5.514 -4.997 1.00 90.38 88 GLY A N 1
ATOM 668 C CA . GLY A 1 88 ? -17.706 -4.179 -5.491 1.00 90.38 88 GLY A CA 1
ATOM 669 C C . GLY A 1 88 ? -16.541 -3.465 -6.177 1.00 90.38 88 GLY A C 1
ATOM 670 O O . GLY A 1 88 ? -15.600 -4.098 -6.642 1.00 90.38 88 GLY A O 1
ATOM 671 N N . GLU A 1 89 ? -16.640 -2.141 -6.278 1.00 93.31 89 GLU A N 1
ATOM 672 C CA . GLU A 1 89 ? -15.595 -1.304 -6.875 1.00 93.31 89 GLU A CA 1
ATOM 673 C C . GLU A 1 89 ? -14.483 -1.000 -5.858 1.00 93.31 89 GLU A C 1
ATOM 675 O O . GLU A 1 89 ? -14.769 -0.856 -4.661 1.00 93.31 89 GLU A O 1
ATOM 680 N N . PRO A 1 90 ? -13.224 -0.853 -6.310 1.00 95.12 90 PRO A N 1
ATOM 681 C CA . PRO A 1 90 ? -12.153 -0.400 -5.439 1.00 95.12 90 PRO A CA 1
ATOM 682 C C . PRO A 1 90 ? -12.475 0.998 -4.898 1.00 95.12 90 PRO A C 1
ATOM 684 O O . PRO A 1 90 ? -12.922 1.885 -5.626 1.00 95.12 90 PRO A O 1
ATOM 687 N N . VAL A 1 91 ? -12.221 1.202 -3.608 1.00 95.81 91 VAL A N 1
ATOM 688 C CA . VAL A 1 91 ? -12.344 2.520 -2.974 1.00 95.81 91 VAL A CA 1
ATOM 689 C C . VAL A 1 91 ? -11.186 3.438 -3.333 1.00 95.81 91 VAL A C 1
ATOM 691 O O . VAL A 1 91 ? -11.324 4.653 -3.219 1.00 95.81 91 VAL A O 1
ATOM 694 N N . ASP A 1 92 ? -10.058 2.865 -3.758 1.00 96.12 92 ASP A N 1
ATOM 695 C CA . ASP A 1 92 ? -8.910 3.612 -4.249 1.00 96.12 92 ASP A CA 1
ATOM 696 C C . ASP A 1 92 ? -8.010 2.740 -5.148 1.00 96.12 92 ASP A C 1
ATOM 698 O O . ASP A 1 92 ? -8.046 1.505 -5.083 1.00 96.12 92 ASP A O 1
ATOM 702 N N . ARG A 1 93 ? -7.192 3.382 -5.987 1.00 96.12 93 ARG A N 1
ATOM 703 C CA . ARG A 1 93 ? -6.219 2.735 -6.875 1.00 96.12 93 ARG A CA 1
ATOM 704 C C . ARG A 1 93 ? -4.955 3.574 -6.979 1.00 96.12 93 ARG A C 1
ATOM 706 O O . ARG A 1 93 ? -5.009 4.730 -7.386 1.00 96.12 93 ARG A O 1
ATOM 713 N N . ILE A 1 94 ? -3.810 2.944 -6.741 1.00 96.56 94 ILE A N 1
ATOM 714 C CA . ILE A 1 94 ? -2.504 3.525 -7.056 1.00 96.56 94 ILE A CA 1
ATOM 715 C C . ILE A 1 94 ? -1.997 2.868 -8.331 1.00 96.56 94 ILE A C 1
ATOM 717 O O . ILE A 1 94 ? -1.663 1.684 -8.333 1.00 96.56 94 ILE A O 1
ATOM 721 N N . SER A 1 95 ? -1.974 3.645 -9.412 1.00 94.62 95 SER A N 1
ATOM 722 C CA . SER A 1 95 ? -1.436 3.237 -10.716 1.00 94.62 95 SER A CA 1
ATOM 723 C C . SER A 1 95 ? -0.069 3.845 -11.022 1.00 94.62 95 SER A C 1
ATOM 725 O O . SER A 1 95 ? 0.452 3.687 -12.118 1.00 94.62 95 SER A O 1
ATOM 727 N N . SER A 1 96 ? 0.478 4.637 -10.102 1.00 85.56 96 SER A N 1
ATOM 728 C CA . SER A 1 96 ? 1.860 5.090 -10.171 1.00 85.56 96 SER A CA 1
ATOM 729 C C . SER A 1 96 ? 2.753 3.992 -9.607 1.00 85.56 96 SER A C 1
ATOM 731 O O . SER A 1 96 ? 2.530 3.501 -8.502 1.00 85.56 96 SER A O 1
ATOM 733 N N . GLY A 1 97 ? 3.818 3.627 -10.319 1.00 85.56 97 GLY A N 1
ATOM 734 C CA . GLY A 1 97 ? 4.779 2.640 -9.834 1.00 85.56 97 GLY A CA 1
ATOM 735 C C . GLY A 1 97 ? 5.567 3.047 -8.581 1.00 85.56 97 GLY A C 1
ATOM 736 O O . GLY A 1 97 ? 6.410 2.282 -8.116 1.00 85.56 97 GLY A O 1
ATOM 737 N N . TRP A 1 98 ? 5.344 4.237 -8.015 1.00 89.38 98 TRP A N 1
ATOM 738 C CA . TRP A 1 98 ? 6.019 4.676 -6.797 1.00 89.38 98 TRP A CA 1
ATOM 739 C C . TRP A 1 98 ? 5.210 5.710 -6.015 1.00 89.38 98 TRP A C 1
ATOM 741 O O . TRP A 1 98 ? 5.089 6.857 -6.433 1.00 89.38 98 TRP A O 1
ATOM 751 N N . GLU A 1 99 ? 4.766 5.329 -4.821 1.00 91.31 99 GLU A N 1
ATOM 752 C CA . GLU A 1 99 ? 4.154 6.213 -3.835 1.00 91.31 99 GLU A CA 1
ATOM 753 C C . GLU A 1 99 ? 4.762 5.980 -2.452 1.00 91.31 99 GLU A C 1
ATOM 755 O O . GLU A 1 99 ? 5.008 4.855 -2.001 1.00 91.31 99 GLU A O 1
ATOM 760 N N . VAL A 1 100 ? 4.987 7.069 -1.729 1.00 89.44 100 VAL A N 1
ATOM 761 C CA . VAL A 1 100 ? 5.458 7.045 -0.343 1.00 89.44 100 VAL A CA 1
ATOM 762 C C . VAL A 1 100 ? 4.589 8.009 0.434 1.00 89.44 100 VAL A C 1
ATOM 764 O O . VAL A 1 100 ? 4.250 9.069 -0.086 1.00 89.44 100 VAL A O 1
ATOM 767 N N . CYS A 1 101 ? 4.258 7.674 1.684 1.00 89.81 101 CYS A N 1
ATOM 768 C CA . CYS A 1 101 ? 3.424 8.533 2.524 1.00 89.81 101 CYS A CA 1
ATOM 769 C C . CYS A 1 101 ? 2.001 8.746 1.982 1.00 89.81 101 CYS A C 1
ATOM 771 O O . CYS A 1 101 ? 1.361 9.752 2.289 1.00 89.81 101 CYS A O 1
ATOM 773 N N . TYR A 1 102 ? 1.488 7.803 1.194 1.00 92.31 102 TYR A N 1
ATOM 774 C CA . TYR A 1 102 ? 0.148 7.903 0.636 1.00 92.31 102 TYR A CA 1
ATOM 775 C C . TYR A 1 102 ? -0.898 7.737 1.755 1.00 92.31 102 TYR A C 1
ATOM 777 O O . TYR A 1 102 ? -0.788 6.782 2.530 1.00 92.31 102 TYR A O 1
ATOM 785 N N . PRO A 1 103 ? -1.882 8.644 1.904 1.00 92.69 103 PRO A N 1
ATOM 786 C CA . PRO A 1 103 ? -2.855 8.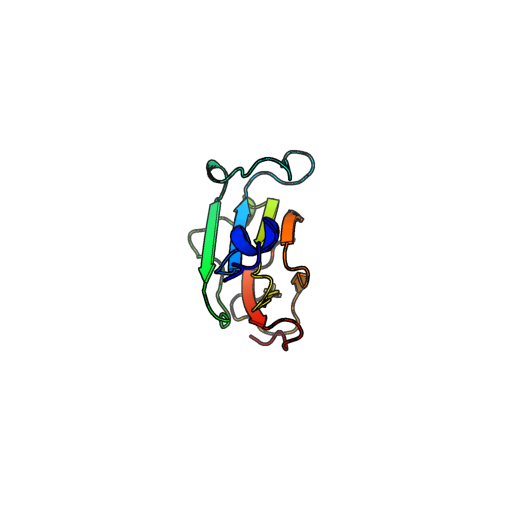573 2.991 1.00 92.69 103 PRO A CA 1
ATOM 787 C C . PRO A 1 103 ? -3.641 7.261 2.990 1.00 92.69 103 PRO A C 1
ATOM 789 O O . PRO A 1 103 ? -4.175 6.840 1.968 1.00 92.69 103 PRO A O 1
ATOM 792 N N . TYR A 1 104 ? -3.747 6.625 4.154 1.00 92.75 104 TYR A N 1
ATOM 793 C CA . TYR A 1 104 ? -4.576 5.437 4.299 1.00 92.75 104 TYR A CA 1
ATOM 794 C C . TYR A 1 104 ? -6.036 5.832 4.540 1.00 92.75 104 TYR A C 1
ATOM 796 O O . TYR A 1 104 ? -6.334 6.620 5.436 1.00 92.75 104 TYR A O 1
ATOM 804 N N . SER A 1 105 ? -6.949 5.274 3.745 1.00 91.38 105 SER A N 1
ATOM 805 C CA . SER A 1 105 ? -8.377 5.622 3.751 1.00 91.38 105 SER A CA 1
ATOM 806 C C . SER A 1 105 ? -9.276 4.610 4.473 1.00 91.38 105 SER A C 1
ATOM 808 O O . SER A 1 105 ? -10.492 4.787 4.484 1.00 91.38 105 SER A O 1
ATOM 810 N N . GLY A 1 106 ? -8.709 3.571 5.101 1.00 92.31 106 GLY A N 1
ATOM 811 C CA . GLY A 1 106 ? -9.479 2.587 5.877 1.00 92.31 106 GLY A CA 1
ATOM 812 C C . GLY A 1 106 ? -9.991 1.376 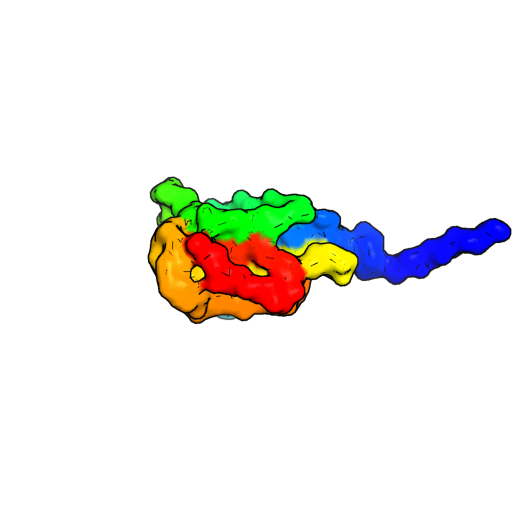5.089 1.00 92.31 106 GLY A C 1
ATOM 813 O O . GLY A 1 106 ? -10.967 0.759 5.504 1.00 92.31 106 GLY A O 1
ATOM 814 N N . TRP A 1 107 ? -9.375 1.036 3.957 1.00 94.69 107 TRP A N 1
ATOM 815 C CA . TRP A 1 107 ? -9.725 -0.148 3.163 1.00 94.69 107 TRP A CA 1
ATOM 816 C C . TRP A 1 107 ? -9.345 -1.462 3.871 1.00 94.69 107 TRP A C 1
ATOM 818 O O . TRP A 1 107 ? -8.393 -1.509 4.636 1.00 94.69 107 TRP A O 1
ATOM 828 N N . GLY A 1 108 ? -10.090 -2.541 3.630 1.00 93.94 108 GLY A N 1
ATOM 829 C CA . GLY A 1 108 ? -9.934 -3.823 4.328 1.00 93.94 108 GLY A CA 1
ATOM 830 C C . GLY A 1 108 ? -9.226 -4.912 3.521 1.00 93.94 108 GLY A C 1
ATOM 831 O O . GLY A 1 108 ? -8.729 -5.875 4.101 1.00 93.94 108 GLY A O 1
ATOM 832 N N . ALA A 1 109 ? -9.155 -4.779 2.197 1.00 95.25 109 ALA A N 1
ATOM 833 C CA . ALA A 1 109 ? -8.477 -5.734 1.326 1.00 95.25 109 ALA A CA 1
ATOM 834 C C . ALA A 1 109 ? -7.842 -5.056 0.115 1.00 95.25 109 ALA A C 1
ATOM 836 O O . ALA A 1 109 ? -8.131 -3.903 -0.207 1.00 95.25 109 ALA A O 1
ATOM 837 N N . TYR A 1 110 ? -6.974 -5.794 -0.568 1.00 96.62 110 TYR A N 1
ATOM 838 C CA . TYR A 1 110 ? -6.310 -5.322 -1.771 1.00 96.62 110 TYR A CA 1
ATOM 839 C C . TYR A 1 110 ? -6.131 -6.429 -2.810 1.00 96.62 110 TYR A C 1
ATOM 841 O O . TYR A 1 110 ? -6.080 -7.622 -2.496 1.00 96.62 110 TYR A O 1
ATOM 849 N N . VAL A 1 111 ? -5.997 -5.993 -4.059 1.00 96.88 111 VAL A N 1
ATOM 850 C CA . VAL A 1 111 ? -5.613 -6.792 -5.225 1.00 96.88 111 VAL A CA 1
ATOM 851 C C . VAL A 1 111 ? -4.419 -6.092 -5.869 1.00 96.88 111 VAL A C 1
ATOM 853 O O . VAL A 1 111 ? -4.369 -4.861 -5.916 1.00 96.88 111 VAL A O 1
ATOM 856 N N . VAL A 1 112 ? -3.458 -6.867 -6.366 1.00 96.88 112 VAL A N 1
ATOM 857 C CA . VAL A 1 112 ? -2.361 -6.348 -7.192 1.00 96.88 112 VAL A CA 1
ATOM 858 C C . VAL A 1 112 ? -2.540 -6.877 -8.604 1.00 96.88 112 VAL A C 1
ATOM 860 O O . VAL A 1 112 ? -2.587 -8.091 -8.804 1.00 96.88 112 VAL A O 1
ATOM 863 N N . VAL A 1 113 ? -2.630 -5.983 -9.578 1.00 96.56 113 VAL A N 1
ATOM 864 C CA . VAL A 1 113 ? -2.837 -6.330 -10.990 1.00 96.56 113 VAL A CA 1
ATOM 865 C C . VAL A 1 113 ? -1.731 -5.734 -11.838 1.00 96.56 113 VAL A C 1
ATOM 867 O O . VAL A 1 113 ? -1.121 -4.752 -11.435 1.00 96.56 113 VAL A O 1
ATOM 870 N N . GLU A 1 114 ? -1.457 -6.319 -13.001 1.00 95.06 114 GLU A N 1
ATOM 871 C CA . GLU A 1 114 ? -0.587 -5.674 -13.992 1.00 95.06 114 GLU A CA 1
ATOM 872 C C . GLU A 1 114 ? -1.132 -4.278 -14.334 1.00 95.06 114 GLU A C 1
ATOM 874 O O . GLU A 1 114 ? -2.349 -4.058 -14.297 1.00 95.06 114 GLU A O 1
ATOM 879 N N . ALA A 1 115 ? -0.243 -3.335 -14.644 1.00 94.69 115 ALA A N 1
ATOM 880 C CA . ALA A 1 115 ? -0.601 -1.945 -14.899 1.00 94.69 115 ALA A CA 1
ATOM 881 C C . ALA A 1 115 ? -1.722 -1.823 -15.946 1.00 94.69 115 ALA A C 1
ATOM 883 O O . ALA A 1 115 ? -1.674 -2.414 -17.026 1.00 94.69 115 ALA A O 1
ATOM 884 N N . GLY A 1 116 ? -2.770 -1.061 -15.615 1.00 92.81 116 GLY A N 1
ATOM 885 C CA . GLY A 1 116 ? -3.959 -0.922 -16.468 1.00 92.81 116 GLY A CA 1
ATOM 886 C C . GLY A 1 116 ? -4.936 -2.108 -16.433 1.00 92.81 116 GLY A C 1
ATOM 887 O O . GLY A 1 116 ? -6.004 -2.034 -17.043 1.00 92.81 116 GLY A O 1
ATOM 888 N N . GLY A 1 117 ? -4.630 -3.167 -15.681 1.00 93.50 117 GLY A N 1
ATOM 889 C CA . GLY A 1 117 ? -5.517 -4.300 -15.443 1.00 93.50 117 GLY A CA 1
ATOM 890 C C . GLY A 1 117 ? -6.809 -3.920 -14.710 1.00 93.50 117 GLY A C 1
ATOM 891 O O . GLY A 1 117 ? -6.944 -2.833 -14.130 1.00 93.50 117 GLY A O 1
ATOM 892 N N . SER A 1 118 ? -7.788 -4.826 -14.751 1.00 92.38 118 SER A N 1
ATOM 893 C CA . SER A 1 118 ? -9.073 -4.656 -14.067 1.00 92.38 118 SER A CA 1
ATOM 894 C C . SER A 1 118 ? -8.950 -4.966 -12.575 1.00 92.38 118 SER A C 1
ATOM 896 O O . SER A 1 118 ? -8.510 -6.050 -12.203 1.00 92.38 118 SER A O 1
ATOM 898 N N . CYS A 1 119 ? -9.397 -4.043 -11.723 1.00 90.94 119 CYS A N 1
ATOM 899 C CA . CYS A 1 119 ? -9.485 -4.242 -10.278 1.00 90.94 119 CYS A CA 1
ATOM 900 C C . CYS A 1 119 ? -10.712 -5.104 -9.943 1.00 90.94 119 CYS A C 1
ATOM 902 O O . CYS A 1 119 ? -11.790 -4.565 -9.710 1.00 90.94 119 CYS A O 1
ATOM 904 N N . ILE A 1 120 ? -10.561 -6.429 -9.952 1.00 84.81 120 ILE A N 1
ATOM 905 C CA . ILE A 1 120 ? -11.638 -7.373 -9.620 1.00 84.81 120 ILE A CA 1
ATOM 906 C C . ILE A 1 120 ? -11.177 -8.265 -8.465 1.00 84.81 120 ILE A C 1
ATOM 908 O O . ILE A 1 120 ? -10.069 -8.806 -8.506 1.00 84.81 120 ILE A O 1
ATOM 912 N N . GLY A 1 121 ? -12.034 -8.360 -7.447 1.00 68.69 121 GLY A N 1
ATOM 913 C CA . GLY A 1 121 ? -11.892 -9.186 -6.250 1.00 68.69 121 GLY A CA 1
ATOM 914 C C . GLY A 1 121 ? -12.193 -10.658 -6.443 1.00 68.69 121 GLY A C 1
ATOM 915 O O . GLY A 1 121 ? -13.235 -10.952 -7.071 1.00 68.69 121 GLY A O 1
#

pLDDT: mean 85.06, std 13.89, range [39.41, 97.44]

Secondary structure (DSSP, 8-st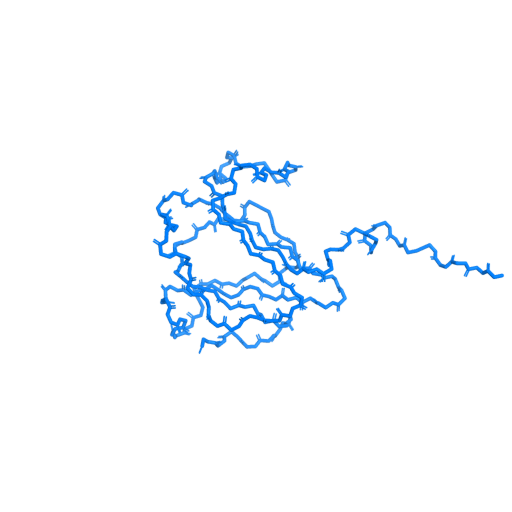ate):
-------HHHHSS-SSEEEEEES--TTTS-TTS--GGGEEEEEEESS-EEEEEPPTTS-GGG--EEEEE--SSS-EEEEEESSTT--SS-SEEE-SSEEEEEEP----EEEEEETT-----

Foldseek 3Di:
DDDDPDPVCLVPAPLKKKKFWFQDAPPPFDQVDPVVVRTQDIDIGNAKFAKAFDDPPRPLVSTFFMWIAAGPVFGKKKFFAQDSNQPDHGPDIDLDNTDDRHTDDNTGIIIIHTRPDDSGD

Radius of gyration: 15.13 Å; chains: 1; bounding box: 50×28×40 Å